Protein AF-A0AAW8KNT9-F1 (afdb_monomer_lite)

Sequence (73 aa):
VIIRGGGATTDLHGFDNYLLAANVAQFPLPVFTGIGHERDDTIVDLVAHTRFKTPTAVAAYLIERRQGEADRL

Secondary structure (DSSP, 8-state):
-EEE-S--GGGGGGGG-HHHHHHHHT-SSPPEEEES-TT---HHHHHSSEE-SSHHHHHHHHHHHHHHHHTT-

pLDDT: mean 91.01, std 8.24, range [61.59, 98.25]

Foldseek 3Di:
DEADADDDLVVLVVQQDPVLLVCQLPPPDAFEYAYYAPVNDHSNCVSGNYYDRHPVRVVVVVVVVVVVVVVVD

Structure (mmCIF, N/CA/C/O backbone):
data_AF-A0AAW8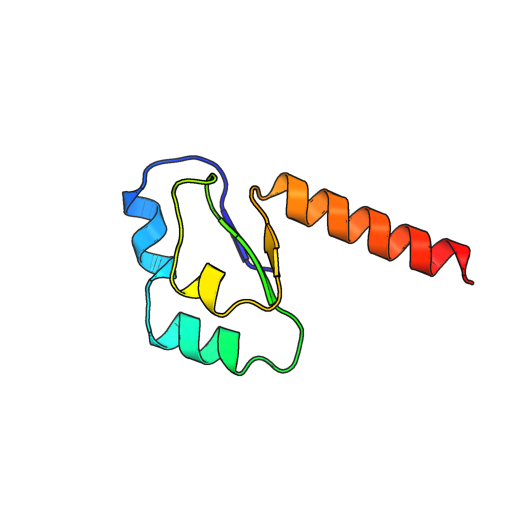KNT9-F1
#
_entry.id   AF-A0AAW8KNT9-F1
#
loop_
_atom_site.group_PDB
_atom_site.id
_atom_site.type_symbol
_atom_site.label_atom_id
_atom_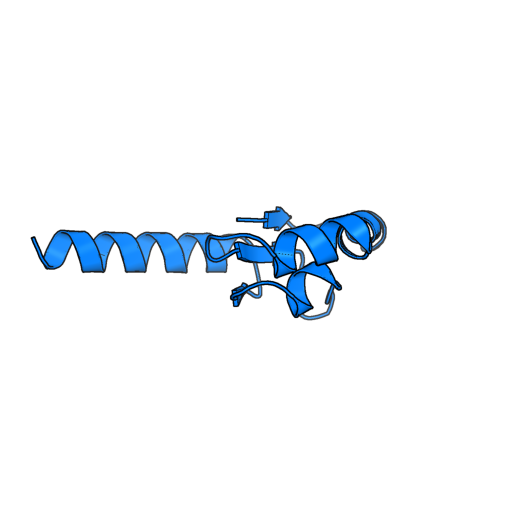site.label_alt_id
_atom_site.label_comp_id
_atom_site.label_asym_id
_atom_site.label_entity_id
_atom_site.label_seq_id
_atom_site.pdbx_PDB_ins_code
_atom_site.Cartn_x
_atom_site.Cartn_y
_atom_site.Cartn_z
_atom_site.occupancy
_atom_site.B_iso_or_equiv
_atom_site.auth_seq_id
_atom_site.auth_comp_id
_atom_site.auth_asym_id
_atom_site.auth_atom_id
_atom_site.pdbx_PDB_model_num
ATOM 1 N N . VAL A 1 1 ? -4.675 -4.041 1.591 1.00 95.69 1 VAL A N 1
ATOM 2 C CA . VAL A 1 1 ? -3.565 -3.075 1.769 1.00 95.69 1 VAL A CA 1
ATOM 3 C C . VAL A 1 1 ? -2.339 -3.641 1.080 1.00 95.69 1 VAL A C 1
ATOM 5 O O . VAL A 1 1 ? -2.041 -4.805 1.312 1.00 95.69 1 VAL A O 1
ATOM 8 N N . ILE A 1 2 ? -1.676 -2.857 0.233 1.00 95.44 2 ILE A N 1
ATOM 9 C CA . ILE A 1 2 ? -0.435 -3.231 -0.456 1.00 95.44 2 ILE A CA 1
ATOM 10 C C . ILE A 1 2 ? 0.639 -2.237 -0.018 1.00 95.44 2 ILE A C 1
ATOM 12 O O . ILE A 1 2 ? 0.522 -1.043 -0.269 1.00 95.44 2 ILE A O 1
ATOM 16 N N . ILE A 1 3 ? 1.666 -2.705 0.683 1.00 94.00 3 ILE A N 1
ATOM 17 C CA . ILE A 1 3 ? 2.733 -1.841 1.194 1.00 94.00 3 ILE A CA 1
ATOM 18 C C . ILE A 1 3 ? 4.091 -2.451 0.910 1.00 94.00 3 ILE A C 1
ATOM 20 O O . ILE A 1 3 ? 4.259 -3.671 0.952 1.00 94.00 3 ILE A O 1
ATOM 24 N N . ARG A 1 4 ? 5.071 -1.586 0.664 1.00 91.44 4 ARG A N 1
ATOM 25 C CA . ARG A 1 4 ? 6.468 -1.981 0.509 1.00 91.44 4 ARG A CA 1
ATOM 26 C C . ARG A 1 4 ? 7.366 -0.873 1.046 1.00 91.44 4 ARG A C 1
ATOM 28 O O . ARG A 1 4 ? 7.168 0.294 0.724 1.00 91.44 4 ARG A O 1
ATOM 35 N N . GLY A 1 5 ? 8.330 -1.254 1.885 1.00 86.06 5 GLY A N 1
ATOM 36 C CA . GLY A 1 5 ? 9.292 -0.343 2.515 1.00 86.06 5 GLY A CA 1
ATOM 37 C C . GLY A 1 5 ? 10.298 0.280 1.544 1.00 86.06 5 GLY A C 1
ATOM 38 O O . GLY A 1 5 ? 10.116 0.276 0.332 1.00 86.06 5 GLY A O 1
ATOM 39 N N . GLY A 1 6 ? 11.387 0.832 2.072 1.00 77.75 6 GLY A N 1
ATOM 40 C CA . GLY A 1 6 ? 12.498 1.297 1.237 1.00 77.75 6 GLY A CA 1
ATOM 41 C C . GLY A 1 6 ? 13.248 0.144 0.553 1.00 77.75 6 GLY A C 1
ATOM 42 O O . GLY A 1 6 ? 13.166 -1.004 0.982 1.00 77.75 6 GLY A O 1
ATOM 43 N N . GLY A 1 7 ? 13.993 0.469 -0.503 1.00 79.81 7 GLY A N 1
ATOM 44 C CA . GLY A 1 7 ? 14.871 -0.443 -1.245 1.00 79.81 7 GLY A CA 1
ATOM 45 C C . GLY A 1 7 ? 15.010 -0.000 -2.704 1.00 79.81 7 GLY A C 1
ATOM 46 O O . GLY A 1 7 ? 14.616 1.119 -3.033 1.00 79.81 7 GLY A O 1
ATOM 47 N N . ALA A 1 8 ? 15.545 -0.853 -3.579 1.00 81.44 8 ALA A N 1
ATOM 48 C CA . ALA A 1 8 ? 15.830 -0.481 -4.965 1.00 81.44 8 ALA A CA 1
ATOM 49 C C . ALA A 1 8 ? 14.548 -0.201 -5.768 1.00 81.44 8 ALA A C 1
ATOM 51 O O . ALA A 1 8 ? 13.498 -0.787 -5.494 1.00 81.44 8 ALA A O 1
ATOM 52 N N . THR A 1 9 ? 14.643 0.667 -6.779 1.00 76.69 9 THR A N 1
ATOM 53 C CA . THR A 1 9 ? 13.539 0.961 -7.711 1.00 76.69 9 THR A CA 1
ATOM 54 C C . THR A 1 9 ? 13.173 -0.249 -8.564 1.00 76.69 9 THR A C 1
ATOM 56 O O . THR A 1 9 ? 12.020 -0.418 -8.936 1.00 76.69 9 THR A O 1
ATOM 59 N N . THR A 1 10 ? 14.125 -1.148 -8.820 1.00 79.56 10 THR A N 1
ATOM 60 C CA . THR A 1 10 ? 13.885 -2.414 -9.528 1.00 79.56 10 THR A CA 1
ATOM 61 C C . THR A 1 10 ? 12.890 -3.318 -8.809 1.00 79.56 10 THR A C 1
ATOM 63 O O . THR A 1 10 ? 12.194 -4.100 -9.450 1.00 79.56 10 THR A O 1
ATOM 66 N N . ASP A 1 11 ? 12.768 -3.183 -7.489 1.00 80.81 11 ASP A N 1
ATOM 67 C CA . ASP A 1 11 ? 11.798 -3.948 -6.704 1.00 80.81 11 ASP A CA 1
ATOM 68 C C . ASP A 1 11 ? 10.357 -3.456 -6.925 1.00 80.81 11 ASP A C 1
ATOM 70 O O . ASP A 1 11 ? 9.412 -4.079 -6.441 1.00 80.81 11 ASP A O 1
ATOM 74 N N . LEU A 1 12 ? 10.174 -2.335 -7.636 1.00 84.31 12 LEU A N 1
ATOM 75 C CA . LEU A 1 12 ? 8.869 -1.734 -7.894 1.00 84.31 12 LEU A CA 1
ATOM 76 C C . LEU A 1 12 ? 8.191 -2.284 -9.151 1.00 84.31 12 LEU A C 1
ATOM 78 O O . LEU A 1 12 ? 6.973 -2.193 -9.263 1.00 84.31 12 LEU A O 1
ATOM 82 N N . HIS A 1 13 ? 8.940 -2.924 -10.057 1.00 85.56 13 HIS A N 1
ATOM 83 C CA . HIS A 1 13 ? 8.414 -3.415 -11.338 1.00 85.56 13 HIS A CA 1
ATOM 84 C C . HIS A 1 13 ? 7.209 -4.354 -11.196 1.00 85.56 13 HIS A C 1
ATOM 86 O O . HIS A 1 13 ? 6.340 -4.385 -12.065 1.00 85.56 13 HIS A O 1
ATOM 92 N N . GLY A 1 14 ? 7.127 -5.112 -10.098 1.00 88.31 14 GLY A N 1
ATOM 93 C CA . GLY A 1 14 ? 5.978 -5.981 -9.828 1.00 88.31 14 GLY A CA 1
ATOM 94 C C . GLY A 1 14 ? 4.657 -5.218 -9.664 1.00 88.31 14 GLY A C 1
ATOM 95 O O . GLY A 1 14 ? 3.597 -5.770 -9.956 1.00 88.31 14 GLY A O 1
ATOM 96 N N . PHE A 1 15 ? 4.715 -3.952 -9.247 1.00 92.94 15 PH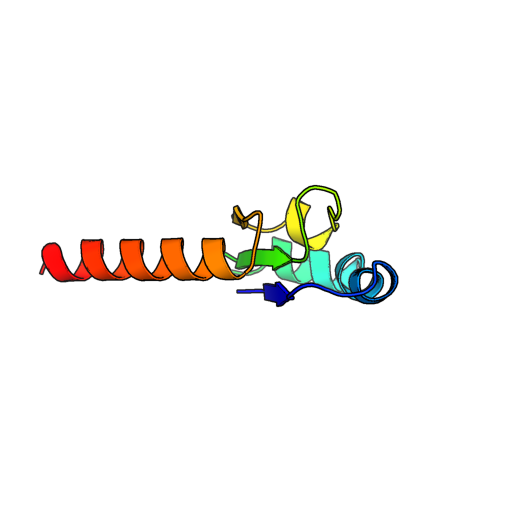E A N 1
ATOM 97 C CA . PHE A 1 15 ? 3.555 -3.084 -9.038 1.00 92.94 15 PHE A CA 1
ATOM 98 C C . PHE A 1 15 ? 3.116 -2.334 -10.311 1.00 92.94 15 PHE A C 1
ATOM 100 O O . PHE A 1 15 ? 2.047 -1.731 -10.317 1.00 92.94 15 PHE A O 1
ATOM 107 N N . ASP A 1 16 ? 3.869 -2.446 -11.411 1.00 93.00 16 ASP A N 1
ATOM 108 C CA . ASP A 1 16 ? 3.490 -1.941 -12.743 1.00 93.00 16 ASP A CA 1
ATOM 109 C C . ASP A 1 16 ? 2.868 -3.025 -13.640 1.00 93.00 16 ASP A C 1
ATOM 111 O O . ASP A 1 16 ? 2.776 -2.899 -14.862 1.00 93.00 16 ASP A O 1
ATOM 115 N N . ASN A 1 17 ? 2.426 -4.133 -13.046 1.00 95.19 17 ASN A N 1
ATOM 116 C CA . ASN A 1 17 ? 1.810 -5.228 -13.777 1.00 95.19 17 ASN A CA 1
ATOM 117 C C . ASN A 1 17 ? 0.328 -4.950 -14.093 1.00 95.19 17 ASN A C 1
ATOM 119 O O . ASN A 1 17 ? -0.473 -4.699 -13.191 1.00 95.19 17 ASN A O 1
ATOM 123 N N . TYR A 1 18 ? -0.061 -5.100 -15.366 1.00 96.38 18 TYR A N 1
ATOM 124 C CA . TYR A 1 18 ? -1.442 -4.891 -15.819 1.00 96.38 18 TYR A CA 1
ATOM 125 C C . TYR A 1 18 ? -2.468 -5.758 -15.078 1.00 96.38 18 TYR A C 1
ATOM 127 O O . TYR A 1 18 ? -3.493 -5.245 -14.639 1.00 96.38 18 TYR A O 1
ATOM 135 N N . LEU A 1 19 ? -2.212 -7.062 -14.925 1.00 97.81 19 LEU A N 1
ATOM 136 C CA . LEU A 1 19 ? -3.165 -7.969 -14.278 1.00 97.81 19 LEU A CA 1
ATOM 137 C C . LEU A 1 19 ? -3.330 -7.622 -12.800 1.00 97.81 19 LEU A C 1
ATOM 139 O O . LEU A 1 19 ? -4.445 -7.663 -12.284 1.00 97.81 19 LEU A O 1
ATOM 143 N N . LEU A 1 20 ? -2.244 -7.251 -12.120 1.00 96.88 20 LEU A N 1
ATOM 144 C CA . LEU A 1 20 ? -2.316 -6.786 -10.739 1.00 96.88 20 LEU A CA 1
ATOM 145 C C . LEU A 1 20 ? -3.151 -5.504 -10.637 1.00 96.88 20 LEU A C 1
ATOM 147 O O . LEU A 1 20 ? -4.090 -5.456 -9.846 1.00 96.88 20 LEU A O 1
ATOM 151 N N . ALA A 1 21 ? -2.865 -4.505 -11.472 1.00 97.38 21 ALA A N 1
ATOM 152 C CA . ALA A 1 21 ? -3.603 -3.247 -11.492 1.00 97.38 21 ALA A CA 1
ATOM 153 C C . ALA A 1 21 ? -5.094 -3.443 -11.816 1.00 97.38 21 ALA A C 1
ATOM 155 O O . 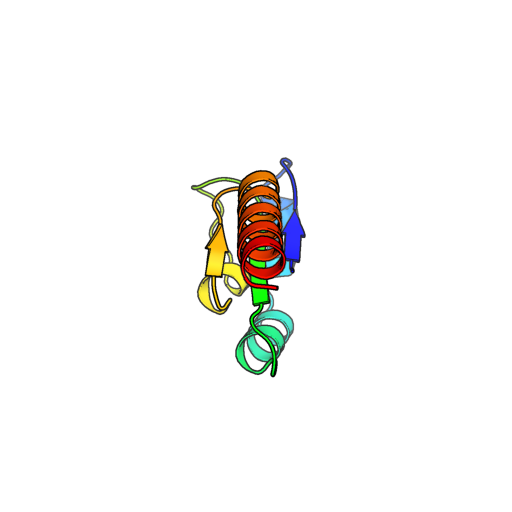ALA A 1 21 ? -5.950 -2.892 -11.129 1.00 97.38 21 ALA A O 1
ATOM 156 N N . ALA A 1 22 ? -5.422 -4.276 -12.807 1.00 98.25 22 ALA A N 1
ATOM 157 C CA . ALA A 1 22 ? -6.804 -4.584 -13.168 1.00 98.25 22 ALA A CA 1
ATOM 158 C C . ALA A 1 22 ? -7.565 -5.235 -12.002 1.00 98.25 22 ALA A C 1
ATOM 160 O O . ALA A 1 22 ? -8.693 -4.844 -11.707 1.00 98.25 22 ALA A O 1
ATOM 161 N N . ASN A 1 23 ? -6.936 -6.179 -11.294 1.00 98.06 23 ASN A N 1
ATOM 162 C CA . ASN A 1 23 ? -7.542 -6.804 -10.118 1.00 98.06 23 ASN A CA 1
ATOM 163 C C . ASN A 1 23 ? -7.716 -5.817 -8.957 1.00 98.06 23 ASN A C 1
ATOM 165 O O . ASN A 1 23 ? -8.743 -5.857 -8.286 1.00 98.06 23 ASN A O 1
ATOM 169 N N . VAL A 1 24 ? -6.751 -4.917 -8.731 1.00 98.25 24 VAL A N 1
ATOM 170 C CA . VAL A 1 24 ? -6.868 -3.854 -7.718 1.00 98.25 24 VAL A CA 1
ATOM 171 C C . VAL A 1 24 ? -8.019 -2.906 -8.057 1.00 98.25 24 VAL A C 1
ATOM 173 O O . VAL A 1 24 ? -8.836 -2.615 -7.186 1.00 98.25 24 VAL A O 1
ATOM 176 N N . ALA A 1 25 ? -8.129 -2.481 -9.317 1.00 97.88 25 ALA A N 1
ATOM 177 C CA . ALA A 1 25 ? -9.166 -1.561 -9.783 1.00 97.88 25 ALA A CA 1
ATOM 178 C C . ALA A 1 25 ? -10.587 -2.143 -9.684 1.00 97.88 25 ALA A C 1
ATOM 180 O O . ALA A 1 25 ? -11.550 -1.397 -9.528 1.00 97.88 25 ALA A O 1
ATOM 181 N N . GLN A 1 26 ? -10.731 -3.464 -9.812 1.00 98.12 26 GLN A N 1
ATOM 182 C CA . GLN A 1 26 ? -12.018 -4.165 -9.735 1.00 98.12 26 GLN A CA 1
ATOM 183 C C . GLN A 1 26 ? -12.308 -4.744 -8.340 1.00 98.12 26 GLN A C 1
ATOM 185 O O . GLN A 1 26 ? -13.314 -5.431 -8.156 1.00 98.12 26 GLN A O 1
ATOM 190 N N . PHE A 1 27 ? -11.437 -4.516 -7.353 1.00 98.19 27 PHE A N 1
ATOM 191 C CA . PHE A 1 27 ? -11.582 -5.137 -6.042 1.00 98.19 27 PHE A CA 1
ATOM 192 C C . PHE A 1 27 ? -12.801 -4.562 -5.293 1.00 98.19 27 PHE A C 1
ATOM 194 O O . PHE A 1 27 ? -12.964 -3.343 -5.234 1.00 98.19 27 PHE A O 1
ATOM 201 N N . PRO A 1 28 ? -13.658 -5.401 -4.678 1.00 97.38 28 PRO A N 1
ATOM 202 C CA . PRO A 1 28 ? -14.912 -4.942 -4.071 1.00 97.38 28 PRO A CA 1
ATOM 203 C C . PRO A 1 28 ? -14.729 -4.151 -2.766 1.00 97.38 28 PRO A C 1
ATOM 205 O O . PRO A 1 28 ? -15.696 -3.611 -2.235 1.00 97.38 28 PRO A O 1
ATOM 208 N N . LEU A 1 29 ? -13.510 -4.096 -2.223 1.00 97.25 29 LEU A N 1
ATOM 209 C CA . LEU A 1 29 ? -13.168 -3.349 -1.014 1.00 97.25 29 LEU A CA 1
ATOM 210 C C . LEU A 1 29 ? -12.096 -2.297 -1.330 1.00 97.25 29 LEU A C 1
ATOM 212 O O . LEU A 1 29 ? -11.293 -2.499 -2.240 1.00 97.25 29 LEU A O 1
ATOM 216 N N . PRO A 1 30 ? -12.020 -1.191 -0.571 1.00 97.00 30 PRO A N 1
ATOM 217 C CA . PRO A 1 30 ? -11.007 -0.171 -0.804 1.00 97.00 30 PRO A CA 1
ATOM 218 C C . PRO A 1 30 ?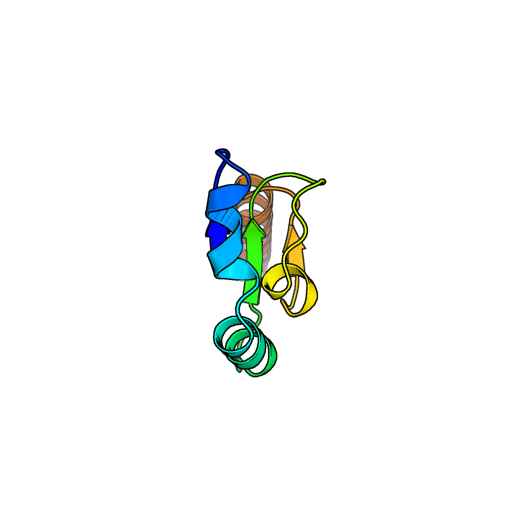 -9.595 -0.745 -0.629 1.00 97.00 30 PRO A C 1
ATOM 220 O O . PRO A 1 30 ? -9.226 -1.260 0.431 1.00 97.00 30 PRO A O 1
ATOM 223 N N . VAL A 1 31 ? -8.781 -0.633 -1.678 1.00 98.06 31 VAL A N 1
ATOM 224 C CA . VAL A 1 31 ? -7.361 -0.992 -1.633 1.00 98.06 31 VAL A CA 1
ATOM 225 C C . VAL A 1 31 ? -6.540 0.249 -1.315 1.00 98.06 31 VAL A C 1
ATOM 227 O O . VAL A 1 31 ? -6.583 1.235 -2.043 1.00 98.06 31 VAL A O 1
ATOM 230 N N . PHE A 1 32 ? -5.768 0.186 -0.233 1.00 97.81 32 PHE A N 1
ATOM 231 C CA . PHE A 1 32 ? -4.795 1.219 0.122 1.00 97.81 32 PHE A CA 1
ATOM 232 C C . PHE A 1 32 ? -3.388 0.797 -0.267 1.00 97.81 32 PHE A C 1
ATOM 234 O O . PHE A 1 32 ? -3.013 -0.357 -0.011 1.00 97.81 32 PHE A O 1
ATOM 241 N N . THR A 1 33 ? -2.617 1.734 -0.814 1.00 96.56 33 THR A N 1
ATOM 242 C CA . THR A 1 33 ? -1.211 1.526 -1.162 1.00 96.56 33 THR A CA 1
ATOM 243 C C . THR A 1 33 ? -0.280 2.411 -0.346 1.00 96.56 33 THR A C 1
ATOM 245 O O . THR A 1 33 ? -0.620 3.530 0.028 1.00 96.56 33 THR A O 1
ATOM 248 N N . GLY A 1 34 ? 0.905 1.891 -0.048 1.00 94.44 34 GLY A N 1
ATOM 249 C CA . GLY A 1 34 ? 2.010 2.631 0.557 1.00 94.44 34 GLY A CA 1
ATOM 250 C C . GLY A 1 34 ? 3.320 2.014 0.100 1.00 94.44 34 GLY A C 1
ATOM 251 O O . GLY A 1 34 ? 3.955 1.275 0.853 1.00 94.44 34 GLY A O 1
ATOM 252 N N . ILE A 1 35 ? 3.649 2.225 -1.171 1.00 91.38 35 ILE A N 1
ATOM 253 C CA . ILE A 1 35 ? 4.783 1.608 -1.860 1.00 91.38 35 ILE A CA 1
ATOM 254 C C . ILE A 1 35 ? 5.885 2.664 -2.012 1.00 91.38 35 ILE A C 1
ATOM 256 O O . ILE A 1 35 ? 5.662 3.712 -2.605 1.00 91.38 35 ILE A O 1
ATOM 260 N N . GLY A 1 36 ? 7.079 2.390 -1.477 1.00 80.62 36 GLY A N 1
ATOM 261 C CA . GLY A 1 36 ? 8.256 3.237 -1.706 1.00 80.62 36 GLY A CA 1
ATOM 262 C C . GLY A 1 36 ? 8.165 4.639 -1.087 1.00 80.62 36 GLY A C 1
ATOM 263 O O . GLY A 1 36 ? 7.644 4.802 0.021 1.00 80.62 36 GLY A O 1
ATOM 264 N N . HIS A 1 37 ? 8.754 5.628 -1.772 1.00 73.06 37 HIS A N 1
ATOM 265 C CA . HIS A 1 37 ? 8.693 7.056 -1.425 1.00 73.06 37 HIS A CA 1
ATOM 266 C C . HIS A 1 37 ? 8.051 7.880 -2.558 1.00 73.06 37 HIS A C 1
ATOM 268 O O . HIS A 1 37 ? 7.719 7.376 -3.618 1.00 73.06 37 HIS A O 1
ATOM 274 N N . GLU A 1 38 ? 7.915 9.194 -2.363 1.00 61.59 38 GLU A N 1
ATOM 275 C CA . GLU A 1 38 ? 7.218 10.137 -3.263 1.00 61.59 38 GLU A CA 1
ATOM 276 C C . GLU A 1 38 ? 7.632 10.137 -4.749 1.00 61.59 38 GLU A C 1
ATOM 278 O O . GLU A 1 38 ? 6.898 10.684 -5.562 1.00 61.59 38 GLU A O 1
ATOM 283 N N . ARG A 1 39 ? 8.795 9.578 -5.109 1.00 67.81 39 ARG A N 1
ATOM 284 C CA . ARG A 1 39 ? 9.284 9.523 -6.502 1.00 67.81 39 ARG A CA 1
ATOM 285 C C . ARG A 1 39 ? 8.927 8.217 -7.219 1.00 67.81 39 ARG A C 1
ATOM 287 O O . ARG A 1 39 ? 9.201 8.095 -8.407 1.00 67.81 39 ARG A O 1
ATOM 294 N N . ASP A 1 40 ? 8.350 7.270 -6.489 1.00 73.31 40 ASP A N 1
ATOM 295 C CA . ASP A 1 40 ? 8.160 5.879 -6.882 1.00 73.31 40 ASP A CA 1
ATOM 296 C C . ASP A 1 40 ? 6.672 5.609 -7.176 1.00 73.31 40 ASP A C 1
ATOM 298 O O . ASP A 1 40 ? 6.035 4.810 -6.494 1.00 73.31 40 ASP A O 1
ATOM 302 N N . ASP A 1 41 ? 6.084 6.320 -8.141 1.00 84.31 41 ASP A N 1
ATOM 303 C CA . ASP A 1 41 ? 4.692 6.070 -8.542 1.00 84.31 41 ASP A CA 1
ATOM 304 C C . ASP A 1 41 ? 4.598 4.770 -9.353 1.00 84.31 41 ASP A C 1
ATOM 306 O O . ASP A 1 41 ? 5.325 4.593 -10.331 1.00 84.31 41 ASP A O 1
ATOM 310 N N . THR A 1 42 ? 3.676 3.882 -8.971 1.00 91.25 42 THR A N 1
ATOM 311 C CA . THR A 1 42 ? 3.402 2.620 -9.681 1.00 91.25 42 THR A CA 1
ATOM 312 C C . THR A 1 42 ? 1.979 2.597 -10.237 1.00 91.25 42 THR A C 1
ATOM 314 O O . THR A 1 42 ? 1.092 3.281 -9.722 1.00 91.25 42 THR A O 1
ATOM 317 N N . ILE A 1 43 ? 1.702 1.784 -11.260 1.00 94.31 43 ILE A N 1
ATOM 318 C CA . ILE A 1 43 ? 0.334 1.654 -11.800 1.00 94.31 43 ILE A CA 1
ATOM 319 C C . ILE A 1 43 ? -0.649 1.210 -10.709 1.00 94.31 43 ILE A C 1
ATOM 321 O O . ILE A 1 43 ? -1.774 1.707 -10.661 1.00 94.31 43 ILE A O 1
ATOM 325 N N . VAL A 1 44 ? -0.226 0.327 -9.799 1.00 95.44 44 VAL A N 1
ATOM 326 C CA . VAL A 1 44 ? -1.032 -0.080 -8.639 1.00 95.44 44 VAL A CA 1
ATOM 327 C C . VAL A 1 44 ? -1.380 1.103 -7.731 1.00 95.44 44 VAL A C 1
ATOM 329 O O . VAL A 1 44 ? -2.514 1.165 -7.262 1.00 95.44 44 VAL A O 1
ATOM 332 N N . ASP A 1 45 ? -0.471 2.060 -7.519 1.00 94.56 45 ASP A N 1
ATOM 333 C CA . ASP A 1 45 ? -0.774 3.282 -6.760 1.00 94.56 45 ASP A CA 1
ATOM 334 C C . ASP A 1 45 ? -1.820 4.163 -7.448 1.00 94.56 45 ASP A C 1
ATOM 336 O O . ASP A 1 45 ? -2.632 4.791 -6.770 1.00 94.56 45 ASP A O 1
ATOM 340 N N . LEU A 1 46 ? -1.817 4.203 -8.783 1.00 94.62 46 LEU A N 1
ATOM 341 C CA . LEU A 1 46 ? -2.741 5.028 -9.566 1.00 94.62 46 LEU A CA 1
ATOM 342 C C . LEU A 1 46 ? -4.172 4.484 -9.571 1.00 94.62 46 LEU A C 1
ATOM 344 O O . LEU A 1 46 ? -5.120 5.259 -9.681 1.00 94.62 46 LEU A O 1
ATOM 348 N N . VAL A 1 47 ? -4.333 3.162 -9.481 1.00 97.12 47 VAL A N 1
ATOM 349 C CA . V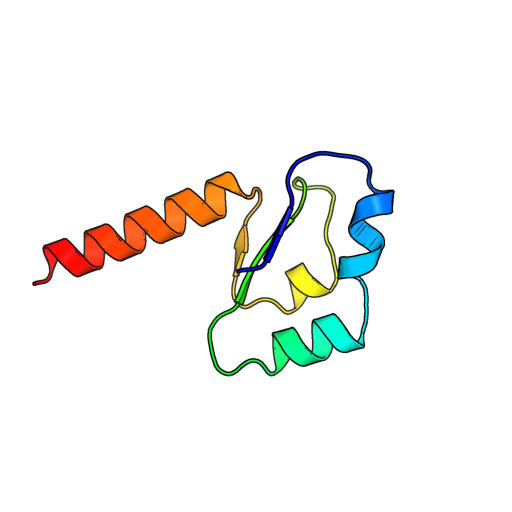AL A 1 47 ? -5.651 2.503 -9.501 1.00 97.12 47 VAL A CA 1
ATOM 350 C C . VAL A 1 47 ? -6.179 2.152 -8.110 1.00 97.12 47 VAL A C 1
ATOM 352 O O . VAL A 1 47 ? -7.328 1.732 -7.974 1.00 97.12 47 VAL A O 1
ATOM 355 N N . ALA A 1 48 ? -5.354 2.288 -7.073 1.00 97.44 48 ALA A N 1
ATOM 356 C CA . ALA A 1 48 ? -5.769 2.071 -5.698 1.00 97.44 48 ALA A CA 1
ATOM 357 C C . ALA A 1 48 ? -6.801 3.114 -5.248 1.00 97.44 48 ALA A C 1
ATOM 359 O O . ALA A 1 48 ? -6.806 4.257 -5.695 1.00 97.44 48 ALA A O 1
ATOM 360 N N . HIS A 1 49 ? -7.644 2.740 -4.284 1.00 97.81 49 HIS A N 1
ATOM 361 C CA . HIS A 1 49 ? -8.614 3.663 -3.693 1.00 97.81 49 HIS A CA 1
ATOM 362 C C . HIS A 1 49 ? -7.917 4.847 -3.006 1.00 97.81 49 HIS A C 1
ATOM 364 O O . HIS A 1 49 ? -8.394 5.981 -3.045 1.00 97.81 49 HIS A O 1
ATOM 370 N N . THR A 1 50 ? -6.804 4.596 -2.312 1.00 97.19 50 THR A N 1
ATOM 371 C CA . THR A 1 50 ? -6.013 5.663 -1.687 1.00 97.19 50 THR A CA 1
ATOM 372 C C . THR A 1 50 ? -4.542 5.301 -1.669 1.00 97.19 50 THR A C 1
ATOM 374 O O . THR A 1 50 ? -4.153 4.274 -1.106 1.00 97.19 50 THR A O 1
ATOM 377 N N . ARG A 1 51 ? -3.736 6.194 -2.240 1.00 95.06 51 ARG A N 1
ATOM 378 C CA . ARG A 1 51 ? -2.281 6.153 -2.184 1.00 95.06 51 ARG A CA 1
ATOM 379 C C . ARG A 1 51 ? -1.772 6.924 -0.971 1.00 95.06 51 ARG A C 1
ATOM 381 O O . ARG A 1 51 ? -2.147 8.075 -0.755 1.00 95.06 51 ARG A O 1
ATOM 388 N N . PHE A 1 52 ? -0.851 6.318 -0.235 1.00 94.25 52 PHE A N 1
ATOM 389 C CA . PHE A 1 52 ? -0.094 6.949 0.839 1.00 94.25 52 PHE A CA 1
ATOM 390 C C . PHE A 1 52 ? 1.391 6.996 0.485 1.00 94.25 52 PHE A C 1
ATOM 392 O O . PHE A 1 52 ? 1.929 6.086 -0.139 1.00 94.25 52 PHE A O 1
ATOM 399 N N . LYS A 1 53 ? 2.077 8.047 0.945 1.00 89.75 53 LYS A N 1
ATOM 400 C CA . LYS A 1 53 ? 3.505 8.269 0.666 1.00 89.75 53 LYS A CA 1
ATOM 401 C C . LYS A 1 53 ? 4.418 7.160 1.193 1.00 89.75 53 LYS A C 1
ATOM 403 O O . LYS A 1 53 ? 5.482 6.948 0.629 1.00 89.75 53 LYS A O 1
ATOM 408 N N . THR A 1 54 ? 4.059 6.527 2.312 1.00 90.94 54 THR A N 1
ATOM 409 C CA . THR A 1 54 ? 4.893 5.520 2.984 1.00 90.94 54 THR A CA 1
ATOM 410 C C . THR A 1 54 ? 4.035 4.419 3.613 1.00 90.94 54 THR A C 1
ATOM 412 O O . THR A 1 54 ? 2.881 4.676 3.975 1.00 90.94 54 THR A O 1
ATOM 415 N N . PRO A 1 55 ? 4.597 3.217 3.857 1.00 92.88 55 PRO A N 1
ATOM 416 C CA . PRO A 1 55 ? 3.921 2.175 4.633 1.00 92.88 55 PRO A CA 1
ATOM 417 C C . PRO A 1 55 ? 3.447 2.656 6.010 1.00 92.88 55 PRO A C 1
ATOM 419 O O . PRO A 1 55 ? 2.351 2.315 6.450 1.00 92.88 55 PRO A O 1
ATOM 422 N N . THR A 1 56 ? 4.251 3.483 6.685 1.00 94.00 56 THR A N 1
ATOM 423 C CA . THR A 1 56 ? 3.915 4.022 8.009 1.00 94.00 56 THR A CA 1
ATOM 424 C C . THR A 1 56 ? 2.718 4.969 7.949 1.00 94.00 56 THR A C 1
ATOM 426 O O . THR A 1 56 ? 1.896 4.956 8.860 1.00 94.00 56 THR A O 1
ATOM 429 N N . ALA A 1 57 ? 2.567 5.748 6.872 1.00 94.88 57 ALA A N 1
ATOM 430 C CA . ALA A 1 57 ? 1.400 6.609 6.686 1.00 94.88 57 ALA A CA 1
ATOM 431 C C . ALA A 1 57 ? 0.105 5.795 6.512 1.00 94.88 57 ALA A C 1
ATOM 433 O O . ALA A 1 57 ? -0.921 6.162 7.083 1.00 94.88 57 ALA A O 1
ATOM 434 N N . VAL A 1 58 ? 0.164 4.653 5.813 1.00 96.06 58 VAL A N 1
ATOM 435 C CA . VAL A 1 58 ? -0.973 3.715 5.737 1.00 96.06 58 VAL A CA 1
ATOM 436 C C . VAL A 1 58 ? -1.344 3.212 7.131 1.00 96.06 58 VAL A C 1
ATOM 438 O O . VAL A 1 58 ? -2.516 3.212 7.503 1.00 96.06 58 VAL A O 1
ATOM 441 N N . ALA A 1 59 ? -0.347 2.789 7.913 1.00 95.50 59 ALA A N 1
ATOM 442 C CA . ALA A 1 59 ? -0.573 2.273 9.259 1.00 95.50 59 ALA A CA 1
ATOM 443 C C . ALA A 1 59 ? -1.198 3.332 10.180 1.00 95.50 59 ALA A C 1
ATOM 445 O O . ALA A 1 59 ? -2.173 3.036 10.870 1.00 95.50 59 ALA A O 1
ATOM 446 N N . ALA A 1 60 ? -0.683 4.565 10.150 1.00 97.06 60 ALA A N 1
ATOM 447 C CA . ALA A 1 60 ? -1.215 5.679 10.931 1.00 97.06 60 ALA A CA 1
ATOM 448 C C . ALA A 1 60 ? -2.688 5.958 10.593 1.00 97.06 60 ALA A C 1
ATOM 450 O O . ALA A 1 60 ? -3.519 6.009 11.497 1.00 97.06 60 ALA A O 1
ATOM 451 N N . TYR A 1 61 ? -3.022 6.027 9.301 1.00 97.12 61 TYR A N 1
ATOM 452 C CA . TYR A 1 61 ? -4.398 6.221 8.841 1.00 97.12 61 TYR A CA 1
ATOM 453 C C . TYR A 1 61 ? -5.346 5.126 9.345 1.00 97.12 61 TYR A C 1
ATOM 455 O O . TYR A 1 61 ? -6.448 5.410 9.810 1.00 97.12 61 TYR A O 1
ATOM 463 N N . LEU A 1 62 ? -4.926 3.859 9.283 1.00 96.19 62 LEU A N 1
ATOM 464 C CA . LEU A 1 62 ? -5.754 2.741 9.742 1.00 96.19 62 LEU A CA 1
ATOM 465 C C . LEU A 1 62 ? -5.976 2.759 11.258 1.00 96.19 62 LEU A C 1
ATOM 467 O O . LEU A 1 62 ? -7.074 2.441 11.716 1.00 96.19 62 LEU A O 1
ATOM 471 N N . ILE A 1 63 ? -4.954 3.128 12.035 1.00 96.94 63 ILE A N 1
ATOM 472 C CA . ILE A 1 63 ? -5.067 3.259 13.493 1.00 96.94 63 ILE A CA 1
ATOM 473 C C . ILE A 1 63 ? -6.053 4.374 13.846 1.00 96.94 63 ILE A C 1
ATOM 475 O O . ILE A 1 63 ? -6.963 4.136 14.640 1.00 96.94 63 ILE A O 1
ATOM 479 N N . GLU A 1 64 ? -5.915 5.544 13.221 1.00 96.31 64 GLU A N 1
ATOM 480 C CA . GLU A 1 64 ? -6.808 6.690 13.427 1.00 96.31 64 GLU A CA 1
ATOM 481 C C . GLU A 1 64 ? -8.259 6.339 13.074 1.00 96.31 64 GLU A C 1
ATOM 483 O O . GLU A 1 64 ? -9.176 6.593 13.855 1.00 96.31 64 GLU A O 1
ATOM 488 N N . ARG A 1 65 ? -8.475 5.674 11.931 1.00 93.88 65 ARG A N 1
ATOM 489 C CA . ARG A 1 65 ? -9.809 5.223 11.510 1.00 93.88 65 ARG A CA 1
ATOM 490 C C . ARG A 1 65 ? -10.441 4.276 12.523 1.00 93.88 65 ARG A C 1
ATOM 492 O O . ARG A 1 65 ? -11.601 4.470 12.871 1.00 93.88 65 ARG A O 1
ATOM 499 N N . ARG A 1 66 ? -9.682 3.299 13.028 1.00 93.69 66 ARG A N 1
ATOM 500 C CA . ARG A 1 66 ? -10.185 2.340 14.022 1.00 93.69 66 ARG A CA 1
ATOM 501 C C . ARG A 1 66 ? -10.484 3.004 15.369 1.00 93.69 66 ARG A C 1
ATOM 503 O O . ARG A 1 66 ? -11.468 2.651 16.007 1.00 93.69 66 ARG A O 1
ATOM 510 N N . GLN A 1 67 ? -9.654 3.947 15.814 1.00 93.38 67 GLN A N 1
ATOM 511 C CA . GLN A 1 67 ? -9.915 4.705 17.045 1.00 93.38 67 GLN A CA 1
ATOM 512 C C . GLN A 1 67 ? -11.193 5.535 16.917 1.00 93.38 67 GLN A C 1
ATOM 514 O O . GLN A 1 67 ? -12.068 5.430 17.766 1.00 93.38 67 GLN A O 1
ATOM 519 N N . GLY A 1 68 ? -11.360 6.249 15.801 1.00 91.50 68 GLY A N 1
ATOM 520 C CA . GLY A 1 68 ? -12.578 7.014 15.543 1.00 91.50 68 GLY A CA 1
ATOM 521 C C . GLY A 1 68 ? -13.844 6.157 15.428 1.00 91.50 68 GLY A C 1
ATOM 522 O O . GLY A 1 68 ? -14.935 6.664 15.669 1.00 91.50 68 GLY A O 1
ATOM 523 N N . GLU A 1 69 ? -13.734 4.877 15.060 1.00 91.12 69 GLU A N 1
ATOM 524 C CA . GLU A 1 69 ? -14.846 3.920 15.136 1.00 91.12 69 GLU A CA 1
ATOM 525 C C . GLU A 1 69 ? -15.114 3.453 16.571 1.00 91.12 69 GLU A C 1
ATOM 527 O O . GLU A 1 69 ? -16.272 3.382 16.969 1.00 91.12 69 GLU A O 1
ATOM 532 N N . ALA A 1 70 ? -14.067 3.175 17.352 1.00 84.94 70 ALA A N 1
ATOM 533 C CA . ALA A 1 70 ? -14.194 2.774 18.752 1.00 84.94 70 ALA A CA 1
ATOM 534 C C . ALA A 1 70 ? -14.803 3.882 19.626 1.00 84.94 70 ALA A C 1
ATOM 536 O O . ALA A 1 70 ? -15.645 3.587 20.463 1.00 84.94 70 ALA A O 1
ATOM 537 N N . ASP A 1 71 ? -14.440 5.144 19.386 1.00 88.75 71 ASP A N 1
ATOM 538 C CA . ASP A 1 71 ? -14.965 6.304 20.122 1.00 88.75 71 ASP A CA 1
ATOM 539 C C . ASP A 1 71 ? -16.448 6.600 19.815 1.00 88.75 71 ASP A C 1
ATOM 541 O O . ASP A 1 71 ? -17.077 7.415 20.491 1.00 88.75 71 ASP A O 1
ATOM 545 N N . ARG A 1 72 ? -17.012 5.983 18.766 1.00 84.19 72 ARG A N 1
ATOM 546 C CA . ARG A 1 72 ? -18.422 6.138 18.360 1.00 84.19 72 ARG A CA 1
ATOM 547 C C . ARG A 1 72 ? -19.342 5.044 18.908 1.00 84.19 72 ARG A C 1
ATOM 549 O O . ARG A 1 72 ? -20.549 5.132 18.672 1.00 84.19 72 ARG A O 1
ATOM 556 N N . LEU A 1 73 ? -18.785 4.024 19.559 1.00 69.88 73 LEU A N 1
ATOM 557 C CA . LEU A 1 73 ? -19.508 2.920 20.199 1.00 69.88 73 LEU A CA 1
ATOM 558 C C . LEU A 1 73 ? -19.730 3.218 21.684 1.00 69.88 73 LEU A C 1
ATOM 560 O O . LEU A 1 73 ? -20.831 2.873 22.168 1.00 69.88 73 LEU A O 1
#

Radius of gyration: 13.34 Å; chains: 1; bounding box: 35×18×36 Å